Protein AF-A0A804Q288-F1 (afdb_monomer_lite)

Organism: Zea mays (NCBI:txid4577)

Structure (mmCIF, N/CA/C/O backbone):
data_AF-A0A804Q288-F1
#
_entry.id   AF-A0A804Q288-F1
#
loop_
_atom_site.group_PDB
_atom_site.id
_atom_site.type_symbol
_atom_site.label_atom_id
_atom_site.label_alt_id
_atom_site.label_comp_id
_atom_site.label_asym_id
_atom_site.label_entity_id
_atom_site.label_seq_id
_atom_site.pdbx_PDB_ins_code
_atom_site.Cartn_x
_atom_site.Cartn_y
_atom_site.Cartn_z
_atom_site.occupancy
_atom_site.B_iso_or_equiv
_atom_site.auth_seq_id
_atom_site.auth_comp_id
_atom_site.auth_asym_id
_atom_site.auth_atom_id
_atom_site.pdbx_PDB_model_num
ATOM 1 N N . MET A 1 1 ? -15.150 -12.944 45.558 1.00 50.38 1 MET A N 1
ATOM 2 C CA . MET A 1 1 ? -16.537 -12.779 45.076 1.00 50.38 1 MET A CA 1
ATOM 3 C C . MET A 1 1 ? -16.898 -11.301 45.131 1.00 50.38 1 MET A C 1
ATOM 5 O O . MET A 1 1 ? -16.966 -10.783 46.239 1.00 50.38 1 MET A O 1
ATOM 9 N N . PRO A 1 2 ? -17.060 -10.595 44.002 1.00 70.25 2 PRO A N 1
ATOM 10 C CA . PRO A 1 2 ? -17.715 -9.288 43.991 1.00 70.25 2 PRO A CA 1
ATOM 11 C C . PRO A 1 2 ? -19.254 -9.439 43.888 1.00 70.25 2 PRO A C 1
ATOM 13 O O . PRO A 1 2 ? -19.717 -10.418 43.297 1.00 70.25 2 PRO A O 1
ATOM 16 N N . PRO A 1 3 ? -20.046 -8.522 44.480 1.00 72.88 3 PRO A N 1
ATOM 17 C CA . PRO A 1 3 ? -21.511 -8.593 44.502 1.00 72.88 3 PRO A CA 1
ATOM 18 C C . PRO A 1 3 ? -22.155 -8.165 43.165 1.00 72.88 3 PRO A C 1
ATOM 20 O O . PRO A 1 3 ? -21.527 -7.438 42.391 1.00 72.88 3 PRO A O 1
ATOM 23 N N . PRO A 1 4 ? -23.413 -8.571 42.888 1.00 66.38 4 PRO A N 1
ATOM 24 C CA . PRO A 1 4 ? -24.123 -8.188 41.671 1.00 66.38 4 PRO A CA 1
ATOM 25 C C . PRO A 1 4 ? -24.686 -6.764 41.793 1.00 66.38 4 PRO A C 1
ATOM 27 O O . PRO A 1 4 ? -25.386 -6.444 42.752 1.00 66.38 4 PRO A O 1
ATOM 30 N N . LEU A 1 5 ? -24.412 -5.907 40.806 1.00 69.31 5 LEU A N 1
ATOM 31 C CA . LEU A 1 5 ? -25.047 -4.593 40.686 1.00 69.31 5 LEU A CA 1
ATOM 32 C C . LEU A 1 5 ? -26.288 -4.706 39.790 1.00 69.31 5 LEU A C 1
ATOM 34 O O . LEU A 1 5 ? -26.201 -4.975 38.595 1.00 69.31 5 LEU A O 1
ATOM 38 N N . THR A 1 6 ? -27.449 -4.517 40.411 1.00 69.69 6 THR A N 1
ATOM 39 C CA . THR A 1 6 ? -28.781 -4.413 39.801 1.00 69.69 6 THR A CA 1
ATOM 40 C C . THR A 1 6 ? -28.932 -3.179 38.899 1.00 69.69 6 THR A C 1
ATOM 42 O O . THR A 1 6 ? -28.364 -2.131 39.217 1.00 69.69 6 THR A O 1
ATOM 45 N N . PRO A 1 7 ? -29.768 -3.236 37.843 1.00 56.06 7 PRO A N 1
ATOM 46 C CA . PRO A 1 7 ? -30.031 -2.095 36.974 1.00 56.06 7 PRO A CA 1
ATOM 47 C C . PRO A 1 7 ? -31.056 -1.139 37.611 1.00 56.06 7 PRO A C 1
ATOM 49 O O . PRO A 1 7 ? -32.141 -1.558 38.011 1.00 56.06 7 PRO A O 1
ATOM 52 N N . ARG A 1 8 ? -30.747 0.163 37.665 1.00 50.56 8 ARG A N 1
ATOM 53 C CA . ARG A 1 8 ? -31.746 1.230 37.857 1.00 50.56 8 ARG A CA 1
ATOM 54 C C . ARG A 1 8 ? -31.747 2.145 36.634 1.00 50.56 8 ARG A C 1
ATOM 56 O O . ARG A 1 8 ? -30.788 2.864 36.389 1.00 50.56 8 ARG A O 1
ATOM 63 N N . GLN A 1 9 ? -32.850 2.114 35.900 1.00 60.56 9 GLN A N 1
ATOM 64 C CA . GLN A 1 9 ? -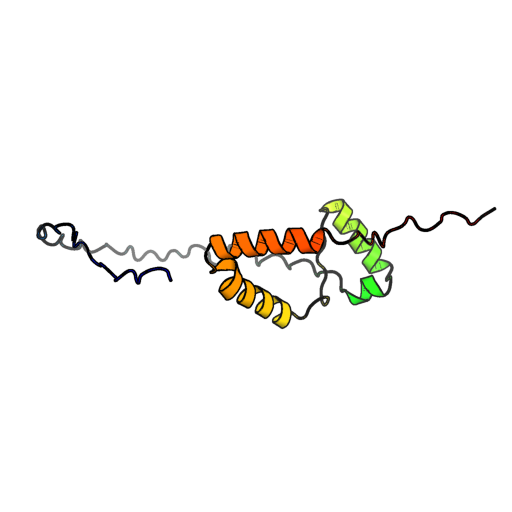33.312 3.112 34.930 1.00 60.56 9 GLN A CA 1
ATOM 65 C C . GLN A 1 9 ? -34.823 3.288 35.181 1.00 60.56 9 GLN A C 1
ATOM 67 O O . GLN A 1 9 ? -35.427 2.359 35.729 1.00 60.56 9 GLN A O 1
ATOM 72 N N . PRO A 1 10 ? -35.488 4.373 34.746 1.00 48.97 10 PRO A N 1
ATOM 73 C CA . PRO A 1 10 ? -34.971 5.648 34.238 1.00 48.97 10 PRO A CA 1
ATOM 74 C C . PRO A 1 10 ? -35.576 6.862 34.982 1.00 48.97 10 PRO A C 1
ATOM 76 O O . PRO A 1 10 ? -36.731 6.834 35.412 1.00 48.97 10 PRO A O 1
ATOM 79 N N . PHE A 1 11 ? -34.827 7.962 35.102 1.00 49.94 11 PHE A N 1
ATOM 80 C CA . PHE A 1 11 ? -35.428 9.249 35.466 1.00 49.94 11 PHE A CA 1
ATOM 81 C C . PHE A 1 11 ? -36.126 9.839 34.239 1.00 49.94 11 PHE A C 1
ATOM 83 O O . PHE A 1 11 ? -35.521 10.064 33.192 1.00 49.94 11 PHE A O 1
ATOM 90 N N . GLN A 1 12 ? -37.435 10.003 34.388 1.00 54.50 12 GLN A N 1
ATOM 91 C CA . GLN A 1 12 ? -38.336 10.650 33.454 1.00 54.50 12 GLN A CA 1
ATOM 92 C C . GLN A 1 12 ? -38.131 12.163 33.546 1.00 54.50 12 GLN A C 1
ATOM 94 O O . GLN A 1 12 ? -38.568 12.773 34.514 1.00 54.50 12 GLN A O 1
ATOM 99 N N . ASP A 1 13 ? -37.525 12.766 32.529 1.00 55.41 13 ASP A N 1
ATOM 100 C CA . ASP A 1 13 ? -37.587 14.213 32.319 1.00 55.41 13 ASP A CA 1
ATOM 101 C C . ASP A 1 13 ? -38.037 14.473 30.881 1.00 55.41 13 ASP A C 1
ATOM 103 O O . ASP A 1 13 ? -37.250 14.589 29.942 1.00 55.41 13 ASP A O 1
ATOM 107 N N . HIS A 1 14 ? -39.357 14.493 30.692 1.00 55.91 14 HIS A N 1
ATOM 108 C CA . HIS A 1 14 ? -39.977 14.975 29.464 1.00 55.91 14 HIS A CA 1
ATOM 109 C C . HIS A 1 14 ? -40.142 16.498 29.554 1.00 55.91 14 HIS A C 1
ATOM 111 O O . HIS A 1 14 ? -40.855 16.980 30.441 1.00 55.91 14 HIS A O 1
ATOM 117 N N . PRO A 1 15 ? -39.539 17.288 28.646 1.00 62.59 15 PRO A N 1
ATOM 118 C CA . PRO A 1 15 ? -39.800 18.716 28.594 1.00 62.59 15 PRO A CA 1
ATOM 119 C C . PRO A 1 15 ? -41.256 18.948 28.170 1.00 62.59 15 PRO A C 1
ATOM 121 O O . PRO A 1 15 ? -41.696 18.491 27.116 1.00 62.59 15 PRO A O 1
ATOM 124 N N . ARG A 1 16 ? -42.009 19.669 29.013 1.00 53.03 16 ARG A N 1
ATOM 125 C CA . ARG A 1 16 ? -43.360 20.185 28.733 1.00 53.03 16 ARG A CA 1
ATOM 126 C C . ARG A 1 16 ? -43.394 20.871 27.362 1.00 53.03 16 ARG A C 1
ATOM 128 O O . ARG A 1 16 ? -42.972 22.020 27.230 1.00 53.03 16 ARG A O 1
ATOM 135 N N . ILE A 1 17 ? -43.964 20.199 26.367 1.00 60.12 17 ILE A N 1
ATOM 136 C CA . ILE A 1 17 ? -44.384 20.829 25.116 1.00 60.12 17 ILE A CA 1
ATOM 137 C C . ILE A 1 17 ? -45.591 21.708 25.456 1.00 60.12 17 ILE A C 1
ATOM 139 O O . ILE A 1 17 ? -46.632 21.218 25.896 1.00 60.12 17 ILE A O 1
ATOM 143 N N . ARG A 1 18 ? -45.421 23.029 25.336 1.00 57.28 18 ARG A N 1
ATOM 144 C CA . ARG A 1 18 ? -46.514 23.994 25.501 1.00 57.28 18 ARG A CA 1
ATOM 145 C C . ARG A 1 18 ? -47.561 23.763 24.405 1.00 57.28 18 ARG A C 1
ATOM 147 O O . ARG A 1 18 ? -47.174 23.527 23.261 1.00 57.28 18 ARG A O 1
ATOM 154 N N . PRO A 1 19 ? -48.862 23.855 24.723 1.00 58.19 19 PRO A N 1
ATOM 155 C CA . PRO A 1 19 ? -49.909 23.674 23.737 1.00 58.19 19 PRO A CA 1
ATOM 156 C C . PRO A 1 19 ? -49.825 24.772 22.674 1.00 58.19 19 PRO A C 1
ATOM 158 O O . PRO A 1 19 ? -49.765 25.964 22.970 1.00 58.19 19 PRO A O 1
ATOM 161 N N . HIS A 1 20 ? -49.779 24.286 21.441 1.00 50.19 20 HIS A N 1
ATOM 162 C CA . HIS A 1 20 ? -49.972 24.937 20.158 1.00 50.19 20 HIS A CA 1
ATOM 163 C C . HIS A 1 20 ? -50.681 26.300 20.216 1.00 50.19 20 HIS A C 1
ATOM 165 O O . HIS A 1 20 ? -51.869 26.394 20.523 1.00 50.19 20 HIS A O 1
ATOM 171 N N . GLY A 1 21 ? -49.949 27.349 19.825 1.00 56.69 21 GLY A N 1
ATOM 172 C CA . GLY A 1 21 ? -50.565 28.537 19.239 1.00 56.69 21 GLY A CA 1
ATOM 173 C C . GLY A 1 21 ? -51.323 28.163 17.957 1.00 56.69 21 GLY A C 1
ATOM 174 O O . GLY A 1 21 ? -51.099 27.073 17.416 1.00 56.69 21 GLY A O 1
ATOM 175 N N . PRO A 1 22 ? -52.236 29.027 17.480 1.00 65.81 22 PRO A N 1
ATOM 176 C CA . PRO A 1 22 ? -53.057 28.729 16.311 1.00 65.81 22 PRO A CA 1
ATOM 177 C C . PRO A 1 22 ? -52.167 28.312 15.132 1.00 65.81 22 PRO A C 1
ATOM 179 O O . PRO A 1 22 ? -51.066 28.857 14.990 1.00 65.81 22 PRO A O 1
ATOM 182 N N . PRO A 1 23 ? -52.601 27.346 14.301 1.00 60.12 23 PRO A N 1
ATOM 183 C CA . PRO A 1 23 ? -51.826 26.946 13.140 1.00 60.12 23 PRO A CA 1
ATOM 184 C C . PRO A 1 23 ? -51.562 28.191 12.296 1.00 60.12 23 PRO A C 1
ATOM 186 O O . PRO A 1 23 ? -52.498 28.872 11.874 1.00 60.12 23 PRO A O 1
ATOM 189 N N . SER A 1 24 ? -50.281 28.503 12.088 1.00 61.44 24 SER A N 1
ATOM 190 C CA . SER A 1 24 ? -49.873 29.490 11.096 1.00 61.44 24 SER A CA 1
ATOM 191 C C . SER A 1 24 ? -50.465 29.018 9.774 1.00 61.44 24 SER A C 1
ATOM 193 O O . SER A 1 24 ? -50.075 27.966 9.265 1.00 61.44 24 SER A O 1
ATOM 195 N N . VAL A 1 25 ? -51.480 29.730 9.281 1.00 65.31 25 VAL A N 1
ATOM 196 C CA 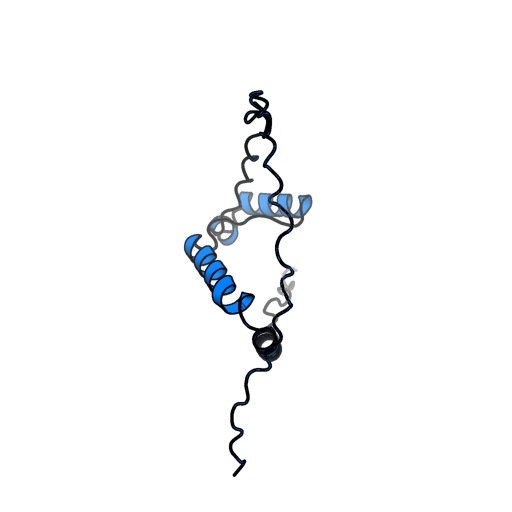. VAL A 1 25 ? -52.068 29.468 7.969 1.00 65.31 25 VAL A CA 1
ATOM 197 C C . VAL A 1 25 ? -50.918 29.474 6.964 1.00 65.31 25 VAL A C 1
ATOM 199 O O . VAL A 1 25 ? -50.215 30.486 6.889 1.00 65.31 25 VAL A O 1
ATOM 202 N N . PRO A 1 26 ? -50.672 28.373 6.230 1.00 65.56 26 PRO A N 1
ATOM 203 C CA . PRO A 1 26 ? -49.659 28.377 5.195 1.00 65.56 26 PRO A CA 1
ATOM 204 C C . PRO A 1 26 ? -50.107 29.401 4.159 1.00 65.56 26 PRO A C 1
ATOM 206 O O . PRO A 1 26 ? -51.084 29.196 3.436 1.00 65.56 26 PRO A O 1
ATOM 209 N N . THR A 1 27 ? -49.429 30.546 4.126 1.00 65.38 27 THR A N 1
ATOM 210 C CA . THR A 1 27 ? -49.547 31.465 3.006 1.00 65.38 27 THR A CA 1
ATOM 211 C C . THR A 1 27 ? -49.210 30.661 1.757 1.00 65.38 27 THR A C 1
ATOM 213 O O . THR A 1 27 ? -48.186 29.968 1.746 1.00 65.38 27 THR A O 1
ATOM 216 N N . PRO A 1 28 ? -50.059 30.683 0.713 1.00 64.00 28 PRO A N 1
ATOM 217 C CA . PRO A 1 28 ? -49.710 30.030 -0.532 1.00 64.00 28 PRO A CA 1
ATOM 218 C C . PRO A 1 28 ? -48.403 30.662 -0.999 1.00 64.00 28 PRO A C 1
ATOM 220 O O . PRO A 1 28 ? -48.358 31.854 -1.315 1.00 64.00 28 PRO A O 1
ATOM 223 N N . ILE A 1 29 ? -47.325 29.873 -0.988 1.00 63.06 29 ILE A N 1
ATOM 224 C CA . ILE A 1 29 ? -46.082 30.253 -1.642 1.00 63.06 29 ILE A CA 1
ATOM 225 C C . ILE A 1 29 ? -46.503 30.483 -3.080 1.00 63.06 29 ILE A C 1
ATOM 227 O O . ILE A 1 29 ? -46.916 29.552 -3.773 1.00 63.06 29 ILE A O 1
ATOM 231 N N . ARG A 1 30 ? -46.485 31.749 -3.500 1.00 59.84 30 ARG A N 1
ATOM 232 C CA . ARG A 1 30 ? -46.668 32.123 -4.893 1.00 59.84 30 ARG A CA 1
ATOM 233 C C . ARG A 1 30 ? -45.468 31.507 -5.595 1.00 59.84 30 ARG A C 1
ATOM 235 O O . ARG A 1 30 ? -44.397 32.105 -5.622 1.00 59.84 30 ARG A O 1
ATOM 242 N N . THR A 1 31 ? -45.613 30.260 -6.042 1.00 49.97 31 THR A N 1
ATOM 243 C CA . THR A 1 31 ? -44.612 29.573 -6.839 1.00 49.97 31 THR A CA 1
ATOM 244 C C . THR A 1 31 ? -44.453 30.451 -8.057 1.00 49.97 31 THR A C 1
ATOM 246 O O . THR A 1 31 ? -45.317 30.480 -8.935 1.00 49.97 31 THR A O 1
ATOM 249 N N . ALA A 1 32 ? -43.388 31.250 -8.063 1.00 53.50 32 ALA A N 1
ATOM 250 C CA . ALA A 1 32 ? -42.903 31.838 -9.280 1.00 53.50 32 ALA A CA 1
ATOM 251 C C . ALA A 1 32 ? -42.651 30.640 -10.186 1.00 53.50 32 ALA A C 1
ATOM 253 O O . ALA A 1 32 ? -41.682 29.902 -10.029 1.00 53.50 32 ALA A O 1
ATOM 254 N N . ARG A 1 33 ? -43.585 30.412 -11.107 1.00 53.38 33 ARG A N 1
ATOM 255 C CA . ARG A 1 33 ? -43.390 29.592 -12.291 1.00 53.38 33 ARG A CA 1
ATOM 256 C C . ARG A 1 33 ? -42.445 30.370 -13.210 1.00 53.38 33 ARG A C 1
ATOM 258 O O . ARG A 1 33 ? -42.807 30.773 -14.303 1.00 53.38 33 ARG A O 1
ATOM 265 N N . GLY A 1 34 ? -41.263 30.664 -12.688 1.00 42.78 34 GLY A N 1
ATOM 266 C CA . GLY A 1 34 ? -40.065 30.982 -13.423 1.00 42.78 34 GLY A CA 1
ATOM 267 C C . GLY A 1 34 ? -39.223 29.735 -13.275 1.00 42.78 34 GLY A C 1
ATOM 268 O O . GLY A 1 34 ? -38.717 29.454 -12.192 1.00 42.78 34 GLY A O 1
ATOM 269 N N . ALA A 1 35 ? -39.175 28.935 -14.333 1.00 46.50 35 ALA A N 1
ATOM 270 C CA . ALA A 1 35 ? -38.193 27.882 -14.439 1.00 46.50 35 ALA A CA 1
ATOM 271 C C . ALA A 1 35 ? -36.824 28.533 -14.229 1.00 46.50 35 ALA A C 1
ATOM 273 O O . ALA A 1 35 ? -36.381 29.321 -15.062 1.00 46.50 35 ALA A O 1
ATOM 274 N N . CYS A 1 36 ? -36.158 28.221 -13.121 1.00 39.62 36 CYS A N 1
ATOM 275 C CA . CYS A 1 36 ? -34.713 28.292 -13.112 1.00 39.62 36 CYS A CA 1
ATOM 276 C C . CYS A 1 36 ? -34.244 27.207 -14.085 1.00 39.62 36 CYS A C 1
ATOM 278 O O . CYS A 1 36 ? -33.901 26.102 -13.681 1.00 39.62 36 CYS A O 1
ATOM 280 N N . THR A 1 37 ? -34.196 27.534 -15.375 1.00 37.78 37 THR A N 1
ATOM 281 C CA . THR A 1 37 ? -33.073 27.134 -16.221 1.00 37.78 37 THR A CA 1
ATOM 282 C C . THR A 1 37 ? -31.832 27.824 -15.651 1.00 37.78 37 THR A C 1
ATOM 284 O O . THR A 1 37 ? -31.286 28.749 -16.241 1.00 37.78 37 THR A O 1
ATOM 287 N N . ALA A 1 38 ? -31.436 27.442 -14.434 1.00 41.22 38 ALA A N 1
ATOM 288 C CA . ALA A 1 38 ? -30.059 27.590 -14.016 1.00 41.22 38 ALA A CA 1
ATOM 289 C C . ALA A 1 38 ? -29.332 26.570 -14.880 1.00 41.22 38 ALA A C 1
ATOM 291 O O . ALA A 1 38 ? -29.627 25.381 -14.780 1.00 41.22 38 ALA A O 1
ATOM 292 N N . ALA A 1 39 ? -28.546 27.075 -15.824 1.00 41.88 39 ALA A N 1
ATOM 293 C CA . ALA A 1 39 ? -27.857 26.312 -16.843 1.00 41.88 39 ALA A CA 1
ATOM 294 C C . ALA A 1 39 ? -27.289 25.006 -16.265 1.00 41.88 39 ALA A C 1
ATOM 296 O O . ALA A 1 39 ? -26.242 24.991 -15.629 1.00 41.88 39 ALA A O 1
ATOM 297 N N . ALA A 1 40 ? -27.979 23.895 -16.530 1.00 50.12 40 ALA A N 1
ATOM 298 C CA . ALA A 1 40 ? -27.378 22.568 -16.456 1.00 50.12 40 ALA A CA 1
ATOM 299 C C . ALA A 1 40 ? -26.344 22.368 -17.590 1.00 50.12 40 ALA A C 1
ATOM 301 O O . ALA A 1 40 ? -25.758 21.299 -17.696 1.00 50.12 40 ALA A O 1
ATOM 302 N N . ASP A 1 41 ? -26.116 23.411 -18.398 1.00 50.81 41 ASP A N 1
ATOM 303 C CA . ASP A 1 41 ? -25.137 23.521 -19.479 1.00 50.81 41 ASP A CA 1
ATOM 304 C C . ASP A 1 41 ? -23.824 24.233 -19.076 1.00 50.81 41 ASP A C 1
ATOM 306 O O . ASP A 1 41 ? -22.966 24.405 -19.934 1.00 50.81 41 ASP A O 1
ATOM 310 N N . ASP A 1 42 ? -23.627 24.646 -17.811 1.00 52.94 42 ASP A N 1
ATOM 311 C CA . ASP A 1 42 ? -22.410 25.386 -17.392 1.00 52.94 42 ASP A CA 1
ATOM 312 C C . ASP A 1 42 ? -21.659 24.758 -16.201 1.00 52.94 42 ASP A C 1
ATOM 314 O O . ASP A 1 42 ? -20.981 25.434 -15.431 1.00 52.94 42 ASP A O 1
ATOM 318 N N . PHE A 1 43 ? -21.753 23.436 -16.039 1.00 53.47 43 PHE A N 1
ATOM 319 C CA . PHE A 1 43 ? -20.629 22.705 -15.456 1.00 53.47 43 PHE A CA 1
ATOM 320 C C . PHE A 1 43 ? -19.796 22.203 -16.630 1.00 53.47 43 PHE A C 1
ATOM 322 O O . PHE A 1 43 ? -20.322 21.401 -17.409 1.00 53.47 43 PHE A O 1
ATOM 329 N N . PRO A 1 44 ? -18.525 22.631 -16.790 1.00 67.12 44 PRO A N 1
ATOM 330 C CA . PRO A 1 44 ? -17.658 21.935 -17.724 1.00 67.12 44 PRO A CA 1
ATOM 331 C C . PRO A 1 44 ? -17.715 20.446 -17.358 1.00 67.12 44 PRO A C 1
ATOM 333 O O . PRO A 1 44 ? -17.772 20.128 -16.159 1.00 67.12 44 PRO A O 1
ATOM 336 N N . PRO A 1 45 ? -17.748 19.531 -18.346 1.00 64.69 45 PRO A N 1
ATOM 337 C CA . PRO A 1 45 ? -17.630 18.114 -18.038 1.00 64.69 45 PRO A CA 1
ATOM 338 C C . PRO A 1 45 ? -16.441 17.952 -17.087 1.00 64.69 45 PRO A C 1
ATOM 340 O O . PRO A 1 45 ? -15.449 18.674 -17.266 1.00 64.69 45 PRO A O 1
ATOM 343 N N . PRO A 1 46 ? -16.539 17.093 -16.051 1.00 66.75 46 PRO A N 1
ATOM 344 C CA . PRO A 1 46 ? -15.402 16.869 -15.174 1.00 66.75 46 PRO A CA 1
ATOM 345 C C . PRO A 1 46 ? -14.205 16.612 -16.080 1.00 66.75 46 PRO A C 1
ATOM 347 O O . PRO A 1 46 ? -14.308 15.798 -17.005 1.00 66.75 46 PRO A O 1
ATOM 350 N N . ALA A 1 47 ? -13.140 17.402 -15.895 1.00 61.94 47 ALA A N 1
ATOM 351 C CA . ALA A 1 47 ? -11.941 17.261 -16.705 1.00 61.94 47 ALA A CA 1
ATOM 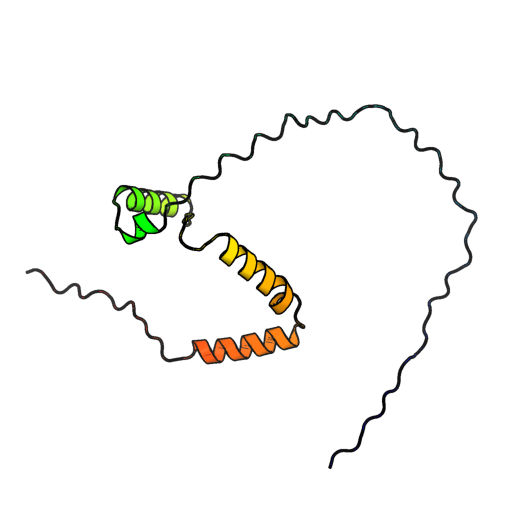352 C C . ALA A 1 47 ? -11.598 15.768 -16.747 1.00 61.94 47 ALA A C 1
ATOM 354 O O . ALA A 1 47 ? -11.740 15.123 -15.699 1.00 61.94 47 ALA A O 1
ATOM 355 N N . PRO A 1 48 ? -11.234 15.208 -17.920 1.00 62.62 48 PRO A N 1
ATOM 356 C CA . PRO A 1 48 ? -10.835 13.812 -17.984 1.00 62.62 48 PRO A CA 1
ATOM 357 C C . PRO A 1 48 ? -9.811 13.608 -16.875 1.00 62.62 48 PRO A C 1
ATOM 359 O O . PRO A 1 48 ? -8.799 14.313 -16.834 1.00 62.62 48 PRO A O 1
ATOM 362 N N . GLU A 1 49 ? -10.151 12.768 -15.895 1.00 63.34 49 GLU A N 1
ATOM 363 C CA . GLU A 1 49 ? -9.223 12.521 -14.805 1.00 63.34 49 GLU A CA 1
ATOM 364 C C . GLU A 1 49 ? -7.955 11.973 -15.459 1.00 63.34 49 GLU A C 1
ATOM 366 O O . GLU A 1 49 ? -8.071 11.070 -16.290 1.00 63.34 49 GLU A O 1
ATOM 371 N N . PRO A 1 50 ? -6.774 12.545 -15.170 1.00 61.97 50 PRO A N 1
ATOM 372 C CA . PRO A 1 50 ? -5.554 12.113 -15.825 1.00 61.97 50 PRO A CA 1
ATOM 373 C C . PRO A 1 50 ? -5.401 10.608 -15.622 1.00 61.97 50 PRO A C 1
ATOM 375 O O . PRO A 1 50 ? -5.484 10.123 -14.485 1.00 61.97 50 PRO A O 1
ATOM 378 N N . ASP A 1 51 ? -5.226 9.889 -16.733 1.00 76.44 51 ASP A N 1
ATOM 379 C CA . ASP A 1 51 ? -5.022 8.447 -16.721 1.00 76.44 51 ASP A CA 1
ATOM 380 C C . ASP A 1 51 ? -3.843 8.142 -15.794 1.00 76.44 51 ASP A C 1
ATOM 382 O O . ASP A 1 51 ? -2.735 8.653 -15.960 1.00 76.44 51 ASP A O 1
ATOM 386 N N . GLY A 1 52 ? -4.101 7.365 -14.743 1.00 87.50 52 GLY A N 1
ATOM 387 C CA . GLY A 1 52 ? -3.050 6.994 -13.806 1.00 87.50 52 GLY A CA 1
ATOM 388 C C . GLY A 1 52 ? -2.118 5.952 -14.417 1.00 87.50 52 GLY A C 1
ATOM 389 O O . GLY A 1 52 ? -2.521 5.137 -15.248 1.00 87.50 52 GLY A O 1
ATOM 390 N N . ILE A 1 53 ? -0.877 5.938 -13.948 1.00 92.44 53 ILE A N 1
ATOM 391 C CA . ILE A 1 53 ? 0.192 5.101 -14.487 1.00 92.44 53 ILE A CA 1
ATOM 392 C C . ILE A 1 53 ? -0.087 3.634 -14.116 1.00 92.44 53 ILE A C 1
ATOM 394 O O . ILE A 1 53 ? -0.258 3.340 -12.927 1.00 92.44 53 ILE A O 1
ATOM 398 N N . PRO A 1 54 ? -0.168 2.698 -15.078 1.00 92.06 54 PRO A N 1
ATOM 399 C CA . PRO A 1 54 ? -0.455 1.302 -14.769 1.00 92.06 54 PRO A CA 1
ATOM 400 C C . PRO A 1 54 ? 0.609 0.680 -13.860 1.00 92.06 54 PRO A C 1
ATOM 402 O O . PRO A 1 54 ? 1.804 0.773 -14.106 1.00 92.06 54 PRO A O 1
ATOM 405 N N . SER A 1 55 ? 0.187 -0.027 -12.817 1.00 93.44 55 SER A N 1
ATOM 406 C CA . SER A 1 55 ? 1.087 -0.659 -11.844 1.00 93.44 55 SER A CA 1
ATOM 407 C C . SER A 1 55 ? 2.115 -1.589 -12.497 1.00 93.44 55 SER A C 1
ATOM 409 O O . SER A 1 55 ? 3.275 -1.623 -12.095 1.00 93.44 55 SER A O 1
ATOM 411 N N . HIS A 1 56 ? 1.709 -2.324 -13.533 1.00 94.19 56 HIS A N 1
ATOM 412 C CA . HIS A 1 56 ? 2.574 -3.271 -14.227 1.00 94.19 56 HIS A CA 1
ATOM 413 C C . HIS A 1 56 ? 3.707 -2.595 -15.013 1.00 94.19 56 HIS A C 1
ATOM 415 O O . HIS A 1 56 ? 4.773 -3.197 -15.130 1.00 94.19 56 HIS A O 1
ATOM 421 N N . THR A 1 57 ? 3.524 -1.369 -15.524 1.00 95.38 57 THR A N 1
ATOM 422 C CA . THR A 1 57 ? 4.592 -0.642 -16.234 1.00 95.38 57 THR A CA 1
ATOM 423 C C . THR A 1 57 ? 5.653 -0.156 -15.251 1.00 95.38 57 THR A C 1
ATOM 425 O O . THR A 1 57 ? 6.843 -0.290 -15.523 1.00 95.38 57 THR A O 1
ATOM 428 N N . LEU A 1 58 ? 5.234 0.265 -14.052 1.00 93.62 58 LEU A N 1
ATOM 429 C CA . LEU A 1 58 ? 6.139 0.598 -12.946 1.00 93.62 58 LEU A CA 1
ATOM 430 C C . LEU A 1 58 ? 6.945 -0.616 -12.476 1.00 93.62 58 LEU A C 1
ATOM 432 O O . LEU A 1 58 ? 8.148 -0.522 -12.268 1.00 93.62 58 LEU A O 1
ATOM 436 N N . VAL A 1 59 ? 6.293 -1.773 -12.325 1.00 94.00 59 VAL A N 1
ATOM 437 C CA . VAL A 1 59 ? 6.971 -3.019 -11.925 1.00 94.00 59 VAL A CA 1
ATOM 438 C C . VAL A 1 59 ? 7.929 -3.515 -13.012 1.00 94.00 59 VAL A C 1
ATOM 440 O O . VAL A 1 59 ? 8.958 -4.105 -12.692 1.00 94.00 59 VAL A O 1
ATOM 443 N N . SER A 1 60 ? 7.608 -3.273 -14.285 1.00 94.12 60 SER A N 1
ATOM 444 C CA . SER A 1 60 ? 8.457 -3.666 -15.416 1.00 94.12 60 SER A CA 1
ATOM 445 C C . SER A 1 60 ? 9.661 -2.740 -15.628 1.00 94.12 60 SER A C 1
ATOM 447 O O . SER A 1 60 ? 10.572 -3.128 -16.356 1.00 94.12 60 SER A O 1
ATOM 449 N N . GLY A 1 61 ? 9.682 -1.550 -15.012 1.00 94.00 61 GLY A N 1
ATOM 450 C CA . GLY A 1 61 ? 10.702 -0.525 -15.268 1.00 94.00 61 GLY A CA 1
ATOM 451 C C . GLY A 1 61 ? 10.566 0.106 -16.656 1.00 94.00 61 GLY A C 1
ATOM 452 O O . GLY A 1 61 ? 11.556 0.343 -17.343 1.00 94.00 61 GLY A O 1
ATOM 453 N N . ASP A 1 62 ? 9.330 0.286 -17.123 1.00 95.62 62 ASP A N 1
ATOM 454 C CA . ASP A 1 62 ? 9.063 0.933 -18.404 1.00 95.62 62 ASP A CA 1
ATOM 455 C C . ASP A 1 62 ? 9.520 2.402 -18.370 1.00 95.62 62 ASP A C 1
ATOM 457 O O . ASP A 1 62 ? 9.078 3.179 -17.522 1.00 95.62 62 ASP A O 1
ATOM 461 N N . ALA A 1 63 ? 10.409 2.781 -19.291 1.00 96.12 63 ALA A N 1
ATOM 462 C CA . ALA A 1 63 ? 11.059 4.092 -19.274 1.00 96.12 63 ALA A CA 1
ATOM 463 C C . ALA A 1 63 ? 10.067 5.257 -19.446 1.00 96.12 63 ALA A C 1
ATOM 465 O O . ALA A 1 63 ? 10.246 6.313 -18.834 1.00 96.12 63 ALA A O 1
ATOM 466 N N . ASP A 1 64 ? 9.005 5.064 -20.235 1.00 93.38 64 ASP A N 1
ATOM 467 C CA . ASP A 1 64 ? 7.980 6.088 -20.447 1.00 93.38 64 ASP A CA 1
ATOM 468 C C . ASP A 1 64 ? 7.134 6.274 -19.180 1.00 93.38 64 ASP A C 1
ATOM 470 O O . ASP A 1 64 ? 6.826 7.403 -18.788 1.00 93.38 64 ASP A O 1
ATOM 474 N N . ALA A 1 65 ? 6.787 5.178 -18.499 1.00 93.50 65 ALA A N 1
ATOM 475 C CA . ALA A 1 65 ? 6.109 5.221 -17.208 1.00 93.50 65 ALA A CA 1
ATOM 476 C C . ALA A 1 65 ? 6.981 5.868 -16.120 1.00 93.50 65 ALA A C 1
ATOM 478 O O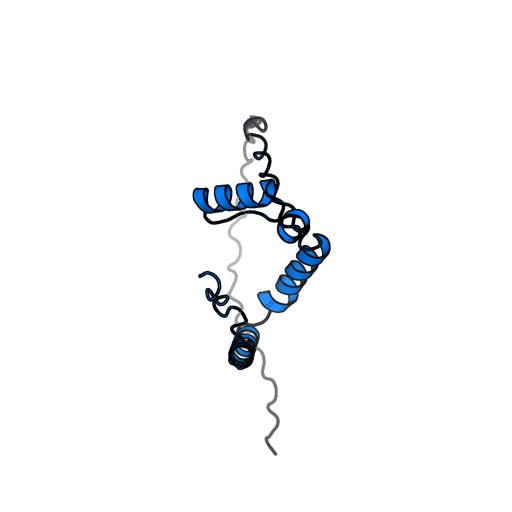 . ALA A 1 65 ? 6.485 6.692 -15.350 1.00 93.50 65 ALA A O 1
ATOM 479 N N . GLU A 1 66 ? 8.276 5.548 -16.069 1.00 94.31 66 GLU A N 1
ATOM 480 C CA . GLU A 1 66 ? 9.226 6.181 -15.148 1.00 94.31 66 GLU A CA 1
ATOM 481 C C . GLU A 1 66 ? 9.322 7.691 -15.389 1.00 94.31 66 GLU A C 1
ATOM 483 O O . GLU A 1 66 ? 9.229 8.477 -14.443 1.00 94.31 66 GLU A O 1
ATOM 488 N N . GLN A 1 67 ? 9.443 8.120 -16.648 1.00 95.00 67 GLN A N 1
ATOM 489 C CA . GLN A 1 67 ? 9.501 9.540 -16.987 1.00 95.00 67 GLN A CA 1
ATOM 490 C C . GLN A 1 67 ? 8.209 10.271 -16.599 1.00 95.00 67 GLN A C 1
ATOM 492 O O . GLN A 1 67 ? 8.272 11.379 -16.061 1.00 95.00 67 GLN A O 1
ATOM 497 N N . GLN A 1 68 ? 7.048 9.642 -16.799 1.00 92.69 68 GLN A N 1
ATOM 498 C CA . GLN A 1 68 ? 5.762 10.179 -16.350 1.00 92.69 68 GLN A CA 1
ATOM 499 C C . GLN A 1 68 ? 5.682 10.303 -14.824 1.00 92.69 68 GLN A C 1
ATOM 501 O O . GLN A 1 68 ? 5.232 11.337 -14.330 1.00 92.69 68 GLN A O 1
ATOM 506 N N . VAL A 1 69 ? 6.154 9.303 -14.065 1.00 93.69 69 VAL A N 1
ATOM 507 C CA . VAL A 1 69 ? 6.228 9.384 -12.593 1.00 93.69 69 VAL A CA 1
ATOM 508 C C . VAL A 1 69 ? 7.099 10.558 -12.169 1.00 93.69 69 VAL A C 1
ATOM 510 O O . VAL A 1 69 ? 6.687 11.340 -11.315 1.00 93.69 69 VAL A O 1
ATOM 513 N N . ILE A 1 70 ? 8.291 10.692 -12.754 1.00 94.94 70 ILE A N 1
ATOM 514 C CA . ILE A 1 70 ? 9.240 11.752 -12.402 1.00 94.94 70 ILE A CA 1
ATOM 515 C C . ILE A 1 70 ? 8.633 13.127 -12.694 1.00 94.94 70 ILE A C 1
ATOM 517 O O . ILE A 1 70 ? 8.701 14.006 -11.836 1.00 94.94 70 ILE A O 1
ATOM 521 N N . ALA A 1 71 ? 8.006 13.308 -13.859 1.00 94.12 71 ALA A N 1
ATOM 522 C CA . ALA A 1 71 ? 7.345 14.559 -14.220 1.00 94.12 71 ALA A CA 1
ATOM 523 C C . ALA A 1 71 ? 6.182 14.884 -13.267 1.00 94.12 71 ALA A C 1
ATOM 525 O O . ALA A 1 71 ? 6.162 15.956 -12.665 1.00 94.12 71 ALA A O 1
ATOM 526 N N . ALA A 1 72 ? 5.267 13.936 -13.036 1.00 91.19 72 ALA A N 1
ATOM 527 C CA . ALA A 1 72 ? 4.121 14.132 -12.148 1.00 91.19 72 ALA A CA 1
ATOM 528 C C . ALA A 1 72 ? 4.544 14.408 -10.694 1.00 91.19 72 ALA A C 1
ATOM 530 O O . ALA A 1 72 ? 3.973 15.277 -10.025 1.00 91.19 72 ALA A O 1
ATOM 531 N N . ALA A 1 73 ? 5.576 13.710 -10.212 1.00 92.56 73 ALA A N 1
ATOM 532 C CA . ALA A 1 73 ? 6.156 13.936 -8.895 1.00 92.56 73 ALA A CA 1
ATOM 533 C C . ALA A 1 73 ? 6.859 15.299 -8.799 1.00 92.56 73 ALA A C 1
ATOM 535 O O . ALA A 1 73 ? 6.763 15.949 -7.761 1.00 92.56 73 ALA A O 1
ATOM 536 N N . ALA A 1 74 ? 7.524 15.763 -9.860 1.00 95.25 74 ALA A N 1
ATOM 537 C CA . ALA A 1 74 ? 8.142 17.087 -9.893 1.00 95.25 74 ALA A CA 1
ATOM 538 C C . ALA A 1 74 ? 7.101 18.219 -9.920 1.00 95.25 74 ALA A C 1
ATOM 540 O O . ALA A 1 74 ? 7.294 19.245 -9.271 1.00 95.25 74 ALA A O 1
ATOM 541 N N . GLU A 1 75 ? 5.996 18.033 -10.644 1.00 91.88 75 GLU A N 1
ATOM 542 C CA . GLU A 1 75 ? 4.942 19.041 -10.790 1.00 91.88 75 GLU A CA 1
ATOM 543 C C . GLU A 1 75 ? 4.020 19.123 -9.569 1.00 91.88 75 GLU A C 1
ATOM 545 O O . GLU A 1 75 ? 3.662 20.216 -9.130 1.00 91.88 75 GLU A O 1
ATOM 550 N N . SER A 1 76 ? 3.621 17.974 -9.016 1.00 90.31 76 SER A N 1
ATOM 551 C CA . SER A 1 76 ? 2.565 17.899 -7.997 1.00 90.31 76 SER A CA 1
ATOM 552 C C . SER A 1 76 ? 2.963 17.170 -6.711 1.00 90.31 76 SER A C 1
ATOM 554 O O . SER A 1 76 ? 2.218 17.208 -5.731 1.00 90.31 76 SER A O 1
ATOM 556 N N . GLY A 1 77 ? 4.120 16.501 -6.681 1.00 92.75 77 GLY A N 1
ATOM 557 C CA . GLY A 1 77 ? 4.563 15.675 -5.550 1.00 92.75 77 GLY A CA 1
ATOM 558 C C . GLY A 1 77 ? 3.815 14.347 -5.397 1.00 92.75 77 GLY A C 1
ATOM 559 O O . GLY A 1 77 ? 4.155 13.558 -4.517 1.00 92.75 77 GLY A O 1
ATOM 560 N N . VAL A 1 78 ? 2.805 14.083 -6.231 1.00 92.44 78 VAL A N 1
ATOM 561 C CA . VAL A 1 78 ? 1.961 12.885 -6.182 1.00 92.44 78 VAL A CA 1
ATOM 562 C C . VAL A 1 78 ? 1.640 12.394 -7.592 1.00 92.44 78 VAL A C 1
ATOM 564 O O . VAL A 1 78 ? 1.669 13.144 -8.556 1.00 92.44 78 VAL A O 1
ATOM 567 N N . PHE A 1 79 ? 1.309 11.117 -7.734 1.00 90.75 79 PHE A N 1
ATOM 568 C CA . PHE A 1 79 ? 0.835 10.557 -8.998 1.00 90.75 79 PHE A CA 1
ATOM 569 C C . PHE A 1 79 ? -0.173 9.448 -8.718 1.00 90.75 79 PHE A C 1
ATOM 571 O O . PHE A 1 79 ? -0.167 8.829 -7.650 1.00 90.75 79 PHE A O 1
ATOM 578 N N . ARG A 1 80 ? -1.077 9.213 -9.669 1.00 91.12 80 ARG A N 1
ATOM 579 C CA . ARG A 1 80 ? -2.063 8.136 -9.572 1.00 91.12 80 ARG A CA 1
ATOM 580 C C . ARG A 1 80 ? -1.487 6.872 -10.196 1.00 91.12 80 ARG A C 1
ATOM 582 O O . ARG A 1 80 ? -0.921 6.930 -11.283 1.00 91.12 80 ARG A O 1
ATOM 589 N N . VAL A 1 81 ? -1.679 5.741 -9.524 1.00 92.69 81 VAL A N 1
ATOM 590 C CA . VAL A 1 81 ? -1.337 4.409 -10.040 1.00 92.69 81 VAL A CA 1
ATOM 591 C C . VAL A 1 81 ? -2.626 3.637 -10.297 1.00 92.69 81 VAL A C 1
ATOM 593 O O . VAL A 1 81 ? -3.512 3.617 -9.441 1.00 92.69 81 VAL A O 1
ATOM 596 N N . THR A 1 82 ? -2.740 2.996 -11.457 1.00 92.25 82 THR A N 1
ATOM 597 C CA . THR A 1 82 ? -3.912 2.196 -11.848 1.00 92.25 82 THR A CA 1
ATOM 598 C C . THR A 1 82 ? -3.596 0.703 -11.826 1.00 92.25 82 THR A C 1
ATOM 600 O O . THR A 1 82 ? -2.453 0.290 -11.988 1.00 92.25 82 THR A O 1
ATOM 603 N N . GLY A 1 83 ? -4.600 -0.142 -11.569 1.00 89.50 83 GLY A N 1
ATOM 604 C CA . GLY A 1 83 ? -4.442 -1.605 -11.610 1.00 89.50 83 GLY A CA 1
ATOM 605 C C . GLY A 1 83 ? -3.542 -2.210 -10.522 1.00 89.50 83 GLY A C 1
ATOM 606 O O . GLY A 1 83 ? -3.136 -3.361 -10.647 1.00 89.50 83 GLY A O 1
ATOM 607 N N . ALA A 1 84 ? -3.187 -1.461 -9.473 1.00 90.62 84 ALA A N 1
ATOM 608 C CA . ALA A 1 84 ? -2.424 -1.995 -8.337 1.00 90.62 84 ALA A CA 1
ATOM 609 C C . ALA A 1 84 ? -3.295 -2.815 -7.370 1.00 90.62 84 ALA A C 1
ATOM 611 O O . ALA A 1 84 ? -2.822 -3.780 -6.780 1.00 90.62 84 ALA A O 1
ATOM 612 N N . VAL A 1 85 ? -4.558 -2.415 -7.208 1.00 90.00 85 VAL A N 1
ATOM 613 C CA . VAL A 1 85 ? -5.552 -3.051 -6.336 1.00 90.00 85 VAL A CA 1
ATOM 614 C C . VAL A 1 85 ? -6.856 -3.143 -7.114 1.00 90.00 85 VAL A C 1
ATOM 616 O O . VAL A 1 85 ? -7.206 -2.209 -7.844 1.00 90.00 85 VAL A O 1
ATOM 619 N N . ASP A 1 86 ? -7.568 -4.259 -6.974 1.00 90.31 86 ASP A N 1
ATOM 620 C CA . ASP A 1 86 ? -8.875 -4.417 -7.597 1.00 90.31 86 ASP A CA 1
ATOM 621 C C . ASP A 1 86 ? -9.870 -3.382 -7.038 1.00 90.31 86 ASP A C 1
ATOM 623 O O . ASP A 1 86 ? -9.937 -3.126 -5.832 1.00 90.31 86 ASP A O 1
ATOM 627 N N . ALA A 1 87 ? -10.657 -2.759 -7.918 1.00 88.56 87 ALA A N 1
ATOM 628 C CA . ALA A 1 87 ? -11.568 -1.689 -7.521 1.00 88.56 87 ALA A CA 1
ATOM 629 C C . ALA A 1 87 ? -12.652 -2.170 -6.543 1.00 88.56 87 ALA A C 1
ATOM 631 O O . ALA A 1 87 ? -13.105 -1.390 -5.702 1.00 88.56 87 ALA A O 1
ATOM 632 N N . ARG A 1 88 ? -13.078 -3.434 -6.639 1.00 91.25 88 ARG A N 1
ATOM 633 C CA . ARG A 1 88 ? -14.021 -4.031 -5.694 1.00 91.25 88 ARG A CA 1
ATOM 634 C C . ARG A 1 88 ? -13.348 -4.269 -4.353 1.00 91.25 88 ARG A C 1
ATOM 636 O O . ARG A 1 88 ? -13.925 -3.895 -3.346 1.00 91.25 88 ARG A O 1
ATOM 643 N N . GLU A 1 89 ? -12.129 -4.799 -4.337 1.00 93.75 89 GLU A N 1
ATOM 644 C CA . GLU A 1 89 ? -11.370 -4.980 -3.093 1.00 93.75 89 GLU A CA 1
ATOM 645 C C . GLU A 1 89 ? -11.185 -3.651 -2.346 1.00 93.75 89 GLU A C 1
ATOM 647 O O . GLU A 1 89 ? -11.454 -3.566 -1.148 1.00 93.75 89 GLU A O 1
ATOM 652 N N . ALA A 1 90 ? -10.810 -2.585 -3.059 1.00 91.31 90 ALA A N 1
ATOM 653 C CA . ALA A 1 90 ? -10.684 -1.256 -2.469 1.00 91.31 90 ALA A CA 1
ATOM 654 C C . ALA A 1 90 ? -12.019 -0.748 -1.888 1.00 91.31 90 ALA A C 1
ATOM 656 O O . ALA A 1 90 ? -12.041 -0.182 -0.794 1.00 91.31 90 ALA A O 1
ATOM 657 N N . ARG A 1 91 ? -13.140 -0.966 -2.590 1.00 92.38 91 ARG A N 1
ATOM 658 C CA . ARG A 1 91 ? -14.483 -0.585 -2.113 1.00 92.38 91 ARG A CA 1
ATOM 659 C C . ARG A 1 91 ? -14.910 -1.397 -0.898 1.00 92.38 91 ARG A C 1
ATOM 661 O O . ARG A 1 91 ? -15.322 -0.799 0.091 1.00 92.38 91 ARG A O 1
ATOM 668 N N . ASP A 1 92 ? -14.751 -2.715 -0.950 1.00 95.06 92 ASP A N 1
ATOM 669 C CA . ASP A 1 92 ? -15.083 -3.632 0.139 1.00 95.06 92 ASP A CA 1
ATOM 670 C C . ASP A 1 92 ? -14.263 -3.277 1.397 1.00 95.06 92 ASP A C 1
ATOM 672 O O . ASP A 1 92 ? -14.799 -3.240 2.505 1.00 95.06 92 ASP A O 1
ATOM 676 N N . ALA A 1 93 ? -12.981 -2.922 1.239 1.00 92.56 93 ALA A N 1
ATOM 677 C CA . ALA A 1 93 ? -12.129 -2.464 2.335 1.00 92.56 93 ALA A CA 1
ATOM 678 C C . ALA A 1 93 ? -12.599 -1.128 2.938 1.00 92.56 93 ALA A C 1
ATOM 680 O O . ALA A 1 93 ? -12.629 -0.982 4.163 1.00 92.56 93 ALA A O 1
ATOM 681 N N . VAL A 1 94 ? -12.989 -0.157 2.104 1.00 93.50 94 VAL A N 1
ATOM 682 C CA . VAL A 1 94 ? -13.530 1.136 2.560 1.00 93.50 94 VAL A CA 1
ATOM 683 C C . VAL A 1 94 ? -14.870 0.953 3.271 1.00 93.50 94 VAL A C 1
ATOM 685 O O . VAL A 1 94 ? -15.085 1.543 4.331 1.00 93.50 94 VAL A O 1
ATOM 688 N N . GLU A 1 95 ? -15.759 0.122 2.731 1.00 93.44 95 GLU A N 1
ATOM 689 C CA . GLU A 1 95 ? -17.059 -0.179 3.33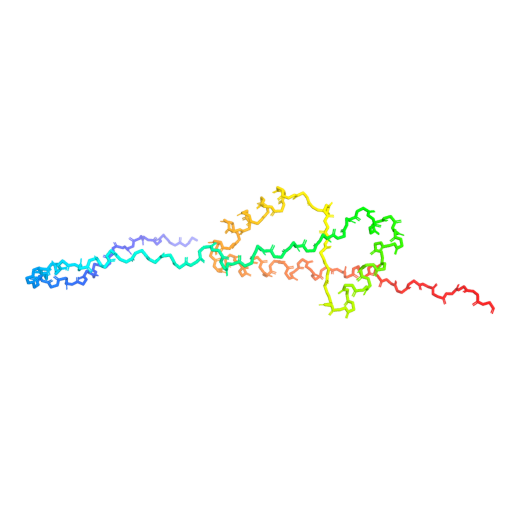2 1.00 93.44 95 GLU A CA 1
ATOM 690 C C . GLU A 1 95 ? -16.890 -0.882 4.685 1.00 93.44 95 GLU A C 1
ATOM 692 O O . GLU A 1 95 ? -17.464 -0.444 5.687 1.00 93.44 95 GLU A O 1
ATOM 697 N N . ALA A 1 96 ? -16.027 -1.900 4.752 1.00 91.06 96 ALA A N 1
ATOM 698 C CA . ALA A 1 96 ? -15.700 -2.589 5.994 1.00 91.06 96 ALA A CA 1
ATOM 699 C C . ALA A 1 96 ? -15.083 -1.636 7.029 1.00 91.06 96 ALA A C 1
ATOM 701 O O . ALA A 1 96 ? -15.474 -1.652 8.198 1.00 91.06 96 ALA A O 1
ATOM 702 N N . ALA A 1 97 ? -14.158 -0.762 6.619 1.00 90.44 97 ALA A N 1
ATOM 703 C CA . ALA A 1 97 ? -13.581 0.245 7.506 1.00 90.44 97 ALA A CA 1
ATOM 704 C C . ALA A 1 97 ? -14.647 1.223 8.021 1.00 90.44 97 ALA A C 1
ATOM 706 O O . ALA A 1 97 ? -14.665 1.533 9.211 1.00 90.44 97 ALA A O 1
ATOM 707 N N . SER A 1 98 ? -15.571 1.656 7.162 1.00 88.88 98 SER A N 1
ATOM 708 C CA . SER A 1 98 ? -16.678 2.537 7.539 1.00 88.88 98 SER A CA 1
ATOM 709 C C . SER A 1 98 ? -17.595 1.907 8.585 1.00 88.88 98 SER A C 1
ATOM 711 O O . SER A 1 98 ? -17.804 2.482 9.657 1.00 88.88 98 SER A O 1
ATOM 713 N N . GLY A 1 99 ? -18.072 0.688 8.324 1.00 84.56 99 GLY A N 1
ATOM 714 C CA . GLY A 1 99 ? -19.018 -0.004 9.198 1.00 84.56 99 GLY A CA 1
ATOM 715 C C . GLY A 1 99 ? -18.410 -0.568 10.483 1.00 84.56 99 GLY A C 1
ATOM 716 O O . GLY A 1 99 ? -19.111 -0.677 11.485 1.00 84.56 99 GLY A O 1
ATOM 717 N N . LEU A 1 100 ? -17.122 -0.925 10.483 1.00 85.69 100 LEU A N 1
ATOM 718 C CA . LEU A 1 100 ? -16.479 -1.582 11.627 1.00 85.69 100 LEU A CA 1
ATOM 719 C C . LEU A 1 100 ? -15.552 -0.651 12.398 1.00 85.69 100 LEU A C 1
ATOM 721 O O . LEU A 1 100 ? -15.601 -0.615 13.623 1.00 85.69 100 LEU A O 1
ATOM 725 N N . VAL A 1 101 ? -14.691 0.094 11.703 1.00 82.12 101 VAL A N 1
ATOM 726 C CA . VAL A 1 101 ? -13.661 0.917 12.350 1.00 82.12 101 VAL A CA 1
ATOM 727 C C . VAL A 1 101 ? -14.203 2.305 12.639 1.00 82.12 101 VAL A C 1
ATOM 729 O O . VAL A 1 101 ? -14.113 2.757 13.776 1.00 82.12 101 VAL A O 1
ATOM 732 N N . PHE A 1 102 ? -14.793 2.987 11.656 1.00 87.69 102 PHE A N 1
ATOM 733 C CA . PHE A 1 102 ? -15.269 4.360 11.838 1.00 87.69 102 PHE A CA 1
ATOM 734 C C . PHE A 1 102 ? -16.548 4.437 12.670 1.00 87.69 102 PHE A C 1
ATOM 736 O O . PHE A 1 102 ? -16.681 5.375 13.459 1.00 87.69 102 PHE A O 1
ATOM 743 N N . ALA A 1 103 ? -17.421 3.431 12.598 1.00 90.56 103 ALA A N 1
ATOM 744 C CA . ALA A 1 103 ? -18.604 3.343 13.452 1.00 90.56 103 ALA A CA 1
ATOM 745 C C . ALA A 1 103 ? -18.316 2.864 14.892 1.00 90.56 103 ALA A C 1
ATOM 747 O O . ALA A 1 103 ? -19.167 3.035 15.765 1.00 90.56 103 ALA A O 1
ATOM 748 N N . ALA A 1 104 ? -17.142 2.281 15.176 1.00 87.25 104 ALA A N 1
ATOM 749 C CA . ALA A 1 104 ? -16.827 1.792 16.520 1.00 87.25 104 ALA A CA 1
ATOM 750 C C . ALA A 1 104 ? -16.755 2.926 17.568 1.00 87.25 104 ALA A C 1
ATOM 752 O O . ALA A 1 104 ? -16.333 4.047 17.240 1.00 87.25 104 ALA A O 1
ATOM 753 N N . PRO A 1 105 ? -17.084 2.630 18.845 1.00 89.81 105 PRO A N 1
ATOM 754 C CA . PRO A 1 105 ? -16.852 3.543 19.959 1.00 89.81 105 PRO A CA 1
ATOM 755 C C . PRO A 1 105 ? -15.393 4.003 20.032 1.00 89.81 105 PRO A C 1
ATOM 757 O O . PRO A 1 105 ? -14.463 3.253 19.715 1.00 89.81 105 PRO A O 1
ATOM 760 N N . GLU A 1 106 ? -15.181 5.237 20.478 1.00 90.62 106 GLU A N 1
ATOM 761 C CA . GLU A 1 106 ? -13.851 5.847 20.547 1.00 90.62 106 GLU A CA 1
ATOM 762 C C . GLU A 1 106 ? -12.906 5.075 21.482 1.00 90.62 106 GLU A C 1
ATOM 764 O O . GLU A 1 106 ? -11.707 4.982 21.225 1.00 90.62 106 GLU A O 1
ATOM 769 N N . GLU A 1 107 ? -13.433 4.442 22.531 1.00 90.50 107 GLU A N 1
ATOM 770 C CA . GLU A 1 107 ? -12.666 3.578 23.432 1.00 90.50 107 GLU A CA 1
ATOM 771 C C . GLU A 1 107 ? -12.058 2.389 22.679 1.00 90.50 107 GLU A C 1
ATOM 773 O O . GLU A 1 107 ? -10.871 2.100 22.828 1.00 90.50 107 GLU A O 1
ATOM 778 N N . VAL A 1 108 ? -12.838 1.754 21.799 1.00 89.44 108 VAL A N 1
ATOM 779 C CA . VAL A 1 108 ? -12.379 0.628 20.973 1.00 89.44 108 VAL A CA 1
ATOM 780 C C . VAL A 1 108 ? -11.295 1.089 19.997 1.00 89.44 108 VAL A C 1
ATOM 782 O O . VAL A 1 108 ? -10.256 0.437 19.875 1.00 89.44 108 VAL A O 1
ATOM 785 N N . LYS A 1 109 ? -11.474 2.252 19.356 1.00 89.06 109 LYS A N 1
ATOM 786 C CA . LYS A 1 109 ? -10.462 2.853 18.466 1.00 89.06 109 LYS A CA 1
ATOM 787 C C . LYS A 1 109 ? -9.164 3.166 19.213 1.00 89.06 109 LYS A C 1
ATOM 789 O O . LYS A 1 109 ? 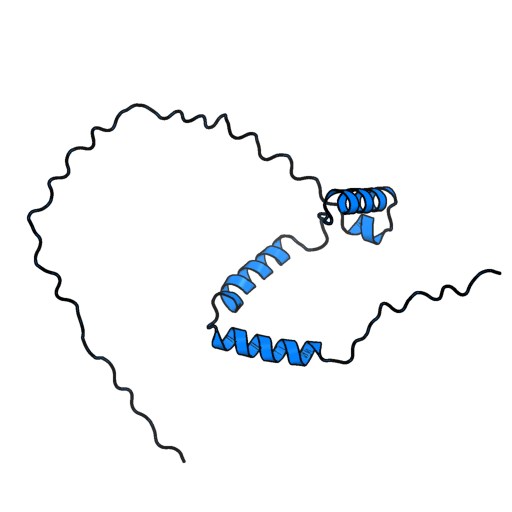-8.073 2.880 18.715 1.00 89.06 109 LYS A O 1
ATOM 794 N N . ARG A 1 110 ? -9.254 3.700 20.436 1.00 89.94 110 ARG A N 1
ATOM 795 C CA . ARG A 1 110 ? -8.088 3.973 21.293 1.00 89.94 110 ARG A CA 1
ATOM 796 C C . ARG A 1 110 ? -7.364 2.700 21.694 1.00 89.94 110 ARG A C 1
ATOM 798 O O . ARG A 1 110 ? -6.131 2.694 21.730 1.00 89.94 110 ARG A O 1
ATOM 805 N N . ASP A 1 111 ? -8.092 1.643 22.023 1.00 90.44 111 ASP A N 1
ATOM 806 C CA . ASP A 1 111 ? -7.524 0.345 22.383 1.00 90.44 111 ASP A CA 1
ATOM 807 C C . ASP A 1 111 ? -6.796 -0.280 21.189 1.00 90.44 111 ASP A C 1
ATOM 809 O O . ASP A 1 111 ? -5.640 -0.697 21.324 1.00 90.44 111 ASP A O 1
ATOM 813 N N . LEU A 1 112 ? -7.409 -0.216 20.003 1.00 86.81 112 LEU A N 1
ATOM 814 C CA . LEU A 1 112 ? -6.806 -0.633 18.739 1.00 86.81 112 LEU A CA 1
ATOM 815 C C . LEU A 1 112 ? -5.542 0.180 18.418 1.00 86.81 112 LEU A C 1
ATOM 817 O O . LEU A 1 112 ? -4.505 -0.392 18.089 1.00 86.81 112 LEU A O 1
ATOM 821 N N . GLY A 1 113 ? -5.573 1.500 18.611 1.00 87.69 113 GLY A N 1
ATOM 822 C CA . GLY A 1 113 ? -4.403 2.363 18.441 1.00 87.69 113 GLY A CA 1
ATOM 823 C C . GLY A 1 113 ? -3.264 2.036 19.417 1.00 87.69 113 GLY A C 1
ATOM 824 O O . GLY A 1 113 ? -2.090 2.084 19.041 1.00 87.69 113 GLY A O 1
ATOM 825 N N . ARG A 1 114 ? -3.576 1.652 20.667 1.00 88.31 114 ARG A N 1
ATOM 826 C CA . ARG A 1 114 ? -2.565 1.163 21.627 1.00 88.31 114 ARG A CA 1
ATOM 827 C C . ARG A 1 114 ? -1.979 -0.177 21.192 1.00 88.31 114 ARG A C 1
ATOM 829 O O . ARG A 1 114 ? -0.783 -0.394 21.377 1.00 88.31 114 ARG A O 1
ATOM 836 N N . TRP A 1 115 ? -2.795 -1.063 20.629 1.00 88.19 115 TRP A N 1
ATOM 837 C CA . TRP A 1 115 ? -2.337 -2.339 20.087 1.00 88.19 115 TRP A CA 1
ATOM 838 C C . TRP A 1 115 ? -1.448 -2.160 18.844 1.00 88.19 115 TRP A C 1
ATOM 840 O O . TRP A 1 115 ? -0.350 -2.716 18.834 1.00 88.19 115 TRP A O 1
ATOM 850 N N . SER A 1 116 ? -1.833 -1.319 17.873 1.00 83.38 116 SER A N 1
ATOM 851 C CA . SER A 1 116 ? -1.040 -1.058 16.655 1.00 83.38 116 SER A CA 1
ATOM 852 C C . SER A 1 116 ? 0.343 -0.513 16.992 1.00 83.38 116 SER A C 1
ATOM 854 O O . SER A 1 116 ? 1.347 -1.085 16.587 1.00 83.38 116 SER A O 1
ATOM 856 N N . ARG A 1 117 ? 0.423 0.501 17.868 1.00 84.00 117 ARG A N 1
ATOM 857 C CA . ARG A 1 117 ? 1.713 1.063 18.303 1.00 84.00 117 ARG A CA 1
ATOM 858 C C . ARG A 1 117 ? 2.638 0.038 18.955 1.00 84.00 117 ARG A C 1
ATOM 860 O O . ARG A 1 117 ? 3.851 0.190 18.873 1.00 84.00 117 ARG A O 1
ATOM 867 N N . ARG A 1 118 ? 2.099 -0.979 19.639 1.00 84.12 118 ARG A N 1
ATOM 868 C CA . ARG A 1 118 ? 2.915 -2.074 20.193 1.00 84.12 118 ARG A CA 1
ATOM 869 C C . ARG A 1 118 ? 3.422 -3.010 19.101 1.00 84.12 118 ARG A C 1
ATOM 871 O O . ARG A 1 118 ? 4.546 -3.484 19.211 1.00 84.12 118 ARG A O 1
ATOM 878 N N . ARG A 1 119 ? 2.613 -3.254 18.068 1.00 81.19 119 ARG A N 1
ATOM 879 C CA . ARG A 1 119 ? 2.964 -4.094 16.918 1.00 81.19 119 ARG A CA 1
ATOM 880 C C . ARG A 1 119 ? 4.045 -3.448 16.045 1.00 81.19 119 ARG A C 1
ATOM 882 O O . ARG A 1 119 ? 5.028 -4.111 15.732 1.00 81.19 119 ARG A O 1
ATOM 889 N N . ASP A 1 120 ? 3.904 -2.161 15.732 1.00 73.81 120 ASP A N 1
ATOM 890 C CA . ASP A 1 120 ? 4.836 -1.414 14.865 1.00 73.81 120 ASP A CA 1
ATOM 891 C C . ASP A 1 120 ? 6.192 -1.144 15.535 1.00 73.81 120 ASP A C 1
ATOM 893 O O . ASP A 1 120 ? 7.180 -0.844 14.874 1.00 73.81 120 ASP A O 1
ATOM 897 N N . ARG A 1 121 ? 6.267 -1.304 16.862 1.00 63.03 121 ARG A N 1
ATOM 898 C CA . ARG A 1 121 ? 7.516 -1.241 17.633 1.00 63.03 121 ARG A CA 1
ATOM 899 C C . ARG A 1 121 ? 8.364 -2.517 17.541 1.00 63.03 121 ARG A C 1
ATOM 901 O O . ARG A 1 121 ? 9.368 -2.617 18.246 1.00 63.03 121 ARG A O 1
ATOM 908 N N . GLY A 1 122 ? 7.961 -3.489 16.719 1.00 61.38 122 GLY A N 1
ATOM 909 C CA . GLY A 1 122 ? 8.791 -4.639 16.359 1.00 61.38 122 GLY A CA 1
ATOM 910 C C . GLY A 1 122 ? 10.111 -4.200 15.705 1.00 61.38 122 GLY A C 1
ATOM 911 O O . GLY A 1 122 ? 10.197 -3.080 15.201 1.00 61.38 122 GLY A O 1
ATOM 912 N N . PRO A 1 123 ? 11.166 -5.037 15.739 1.00 55.16 123 PRO A N 1
ATOM 913 C CA . PRO A 1 123 ? 12.496 -4.644 15.287 1.00 55.16 123 PRO A CA 1
ATOM 914 C C . PRO A 1 123 ? 12.422 -4.165 13.839 1.00 55.16 123 PRO A C 1
ATOM 916 O O . PRO A 1 123 ? 12.046 -4.926 12.946 1.00 55.16 123 PRO A O 1
ATOM 919 N N . GLY A 1 124 ? 12.752 -2.888 13.637 1.00 53.09 124 GLY A N 1
ATOM 920 C CA . GLY A 1 124 ? 12.754 -2.236 12.339 1.00 53.09 124 GLY A CA 1
ATOM 921 C C . GLY A 1 124 ? 13.640 -2.997 11.363 1.00 53.09 124 GLY A C 1
ATOM 922 O O . GLY A 1 124 ? 14.853 -2.810 11.331 1.00 53.09 124 GLY A O 1
ATOM 923 N N . ARG A 1 125 ? 13.027 -3.840 10.528 1.00 46.75 125 ARG A N 1
ATOM 924 C CA . ARG A 1 125 ? 13.607 -4.220 9.245 1.00 46.75 125 ARG A CA 1
ATOM 925 C C . ARG A 1 125 ? 13.526 -2.987 8.356 1.00 46.75 125 ARG A C 1
ATOM 927 O O . ARG A 1 125 ? 12.601 -2.832 7.568 1.00 46.75 125 ARG A O 1
ATOM 934 N N . SER A 1 126 ? 14.502 -2.096 8.510 1.00 47.28 126 SER A N 1
ATOM 935 C CA . SER A 1 126 ? 14.880 -1.182 7.439 1.00 47.28 126 SER A CA 1
ATOM 936 C C . SER A 1 126 ? 15.460 -2.042 6.318 1.00 47.28 126 SER A C 1
ATOM 938 O O . SER A 1 126 ? 16.665 -2.253 6.241 1.00 47.28 126 SER A O 1
ATOM 940 N N . SER A 1 127 ? 14.590 -2.615 5.487 1.00 54.41 127 SER A N 1
ATOM 941 C CA . SER A 1 127 ? 14.987 -3.324 4.264 1.00 54.41 127 SER A CA 1
ATOM 942 C C . SER A 1 127 ? 15.464 -2.370 3.162 1.00 54.41 127 SER A C 1
ATOM 944 O O . SER A 1 127 ? 15.839 -2.823 2.089 1.00 54.41 127 SER A O 1
ATOM 946 N N . PHE A 1 128 ? 15.519 -1.069 3.443 1.00 47.16 128 PHE A N 1
ATOM 947 C CA . PHE A 1 128 ? 16.210 -0.074 2.635 1.00 47.16 128 PHE A CA 1
ATOM 948 C C . PHE A 1 128 ? 17.548 0.249 3.307 1.00 47.16 128 PHE A C 1
ATOM 950 O O . PHE A 1 128 ? 17.705 1.263 3.983 1.00 47.16 128 PHE A O 1
ATOM 957 N N . GLY A 1 129 ? 18.499 -0.680 3.209 1.00 40.56 129 GLY A N 1
ATOM 958 C CA . GLY A 1 129 ? 19.910 -0.332 3.367 1.00 40.56 129 GLY A CA 1
ATOM 959 C C . GLY A 1 129 ? 20.373 0.382 2.093 1.00 40.56 129 GLY A C 1
ATOM 960 O O . GLY A 1 129 ? 19.894 0.011 1.018 1.00 40.56 129 GLY A O 1
ATOM 961 N N . PRO A 1 130 ? 21.256 1.395 2.171 1.00 47.94 130 PRO A N 1
ATOM 962 C CA . PRO A 1 130 ? 21.830 1.989 0.972 1.00 47.94 130 PRO A CA 1
ATOM 963 C C . PRO A 1 130 ? 22.516 0.869 0.188 1.00 47.94 130 PRO A C 1
ATOM 965 O O . PRO A 1 130 ? 23.375 0.170 0.730 1.00 47.94 130 PRO A O 1
ATOM 968 N N . ALA A 1 131 ? 22.064 0.647 -1.047 1.00 52.84 131 ALA A N 1
ATOM 969 C CA . ALA A 1 131 ? 22.716 -0.270 -1.959 1.00 52.84 131 ALA A CA 1
ATOM 970 C C . ALA A 1 131 ? 24.173 0.179 -2.094 1.00 52.84 131 ALA A C 1
ATOM 972 O O . ALA A 1 131 ? 24.467 1.301 -2.494 1.00 52.84 131 ALA A O 1
ATOM 973 N N . ASP A 1 132 ? 25.037 -0.717 -1.648 1.00 51.81 132 ASP A N 1
ATOM 974 C CA . ASP A 1 132 ? 26.486 -0.685 -1.635 1.00 51.81 132 ASP A CA 1
ATOM 975 C C . ASP A 1 132 ? 27.069 -0.081 -2.928 1.00 51.81 132 ASP A C 1
ATOM 977 O O . ASP A 1 132 ? 27.235 -0.757 -3.943 1.00 51.81 132 ASP A O 1
ATOM 981 N N . GLU A 1 133 ? 27.396 1.213 -2.893 1.00 55.22 133 GLU A N 1
ATOM 982 C CA . GLU A 1 133 ? 28.181 1.912 -3.915 1.00 55.22 133 GLU A CA 1
ATOM 983 C C . GLU A 1 133 ? 29.666 1.557 -3.715 1.00 55.22 133 GLU A C 1
ATOM 985 O O . GLU A 1 133 ? 30.509 2.348 -3.296 1.00 55.22 133 GLU A O 1
ATOM 990 N N . ARG A 1 134 ? 29.973 0.274 -3.930 1.00 55.75 134 ARG A N 1
ATOM 991 C CA . ARG A 1 134 ? 31.316 -0.318 -3.923 1.00 55.75 134 ARG A CA 1
ATOM 992 C C . ARG A 1 134 ? 31.507 -1.106 -5.215 1.00 55.75 134 ARG A C 1
ATOM 994 O O . ARG A 1 134 ? 31.692 -2.321 -5.209 1.00 55.75 134 ARG A O 1
ATOM 1001 N N . ARG A 1 135 ? 31.463 -0.423 -6.358 1.00 57.44 135 ARG A N 1
ATOM 1002 C CA . ARG A 1 135 ? 31.942 -0.977 -7.631 1.00 57.44 135 ARG A CA 1
ATOM 1003 C C . ARG A 1 135 ? 32.417 0.145 -8.540 1.00 57.44 135 ARG A C 1
ATOM 1005 O O . ARG A 1 135 ? 31.639 1.042 -8.833 1.00 57.44 135 ARG A O 1
ATOM 1012 N N . GLN A 1 136 ? 33.629 -0.043 -9.065 1.00 56.66 136 GLN A N 1
ATOM 1013 C CA . GLN A 1 136 ? 34.403 0.837 -9.955 1.00 56.66 136 GLN A CA 1
ATOM 1014 C C . GLN A 1 136 ? 35.188 1.891 -9.161 1.00 56.66 136 GLN A C 1
ATOM 1016 O O . GLN A 1 136 ? 34.598 2.694 -8.460 1.00 56.66 136 GLN A O 1
ATOM 1021 N N . GLY A 1 137 ? 36.514 1.929 -9.166 1.00 51.88 137 GLY A N 1
ATOM 1022 C CA . GLY A 1 137 ? 37.532 1.276 -9.986 1.00 51.88 137 GLY A CA 1
ATOM 1023 C C . GLY A 1 137 ? 38.786 2.129 -9.855 1.00 51.88 137 GLY A C 1
ATOM 1024 O O . GLY A 1 137 ? 38.620 3.368 -9.865 1.00 51.88 137 GLY A O 1
#

Foldseek 3Di:
DDDDDDDDDDDDDDPDDDDDDDPPDPDPPPPPPPPPCVPPPPDDDDDPDPDFQEPVCVVVVPVVSVVVQVVCCVVPVDTGYPPPDDPVRVVVVVVCCVVPVVPDDVVVNVVVVVVVVVVVPPDDPPVPDPDDPPDDD

Radius of gyration: 30.39 Å; chains: 1; bounding box: 91×45×66 Å

Sequence (137 aa):
MPPPLTPRQPFQDHPRIRPHGPPSVPTPIRTARGACTAAADDFPPPAPEPDGIPSHTLVSGDADAEQQVIAAAAESGVFRVTGAVDAREARDAVEAASGLVFAAPEEVKRDLGRWSRRRDRGPGRSSFGPADERRQG

Secondary structure (DSSP, 8-state):
-PPP----------------PPP----------------TT-SPPPPPPPPPEEHHHHHHT-HHHHHHHHHHHHHHS---EESSS-HHHHHHHHHHIIIIIISS-HHHHHHHHHHHHHHHTS------PPP------

pLDDT: mean 73.66, std 18.31, range [37.78, 96.12]